Protein AF-A0A6M4IQ48-F1 (afdb_monomer)

Nearest PDB structures (foldseek):
  2j86-assembly1_A  TM=3.412E-01  e=6.716E-01  Synechococcus elongatus
  6q0w-assembly1_C  TM=6.263E-01  e=4.853E+00  Homo sapiens
  8rvp-assembly1_Y  TM=2.182E-01  e=3.596E+00  Saccharomyces cerevisiae

Mean predicted aligned error: 11.44 Å

Secondary structure (DSSP, 8-state):
---TTSHHHHHSS--GGGGTT-PPPPEEEEEEE-TTS-PPPPEESSPPPP--GGGGT--HHHHHHHHHHHHHHHHHHHHHHT-TTSHHHHHHHHHHHHHHHHHHHHHHHHS---S--EEEEEEEEE-TTT--EEEEEE---EE--------

pLDDT: mean 76.41, std 16.73, range [35.0, 95.44]

Radius of gyration: 19.86 Å; Cα contacts (8 Å, |Δi|>4): 167; chains: 1; bounding box: 37×39×70 Å

Sequence (151 aa):
MPTPSSTLLRQLFPSWAFFDEARLPPTLQLRLLPDSGTTGSWQHVIRPSPRRWWHVVFNPAGTQTLAAQTLVERWYTELVELGERSAACQESLSLVTSLAEHALAEHALAASTDGRDAWQLRLIVTDDDDGVIHVVYESDRLLCTNVRGTS

Structure (mmCIF, N/CA/C/O backbone):
data_AF-A0A6M4IQ48-F1
#
_entry.id   AF-A0A6M4IQ48-F1
#
loop_
_atom_site.group_PDB
_atom_site.id
_atom_site.type_symbol
_atom_site.label_atom_id
_atom_site.label_alt_id
_atom_site.label_comp_id
_atom_site.label_asym_id
_atom_site.label_entity_id
_atom_site.label_seq_id
_atom_site.pdbx_PDB_ins_code
_atom_site.Cartn_x
_atom_site.Cartn_y
_atom_site.Cartn_z
_atom_site.occupancy
_atom_site.B_iso_or_equiv
_atom_site.auth_seq_id
_atom_site.auth_comp_id
_atom_site.auth_asym_id
_atom_site.auth_atom_id
_atom_site.pdbx_PDB_model_num
ATOM 1 N N . MET A 1 1 ? -16.509 23.027 -45.747 1.00 48.03 1 MET A N 1
ATOM 2 C CA . MET A 1 1 ? -15.505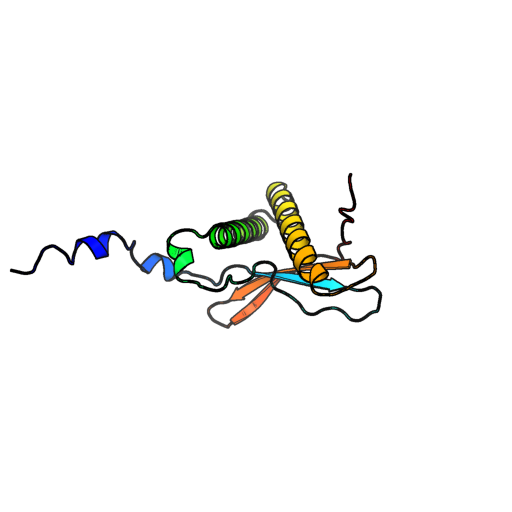 23.576 -44.812 1.00 48.03 1 MET A CA 1
ATOM 3 C C . MET A 1 1 ? -15.791 23.018 -43.426 1.00 48.03 1 MET A C 1
ATOM 5 O O . MET A 1 1 ? -16.811 23.395 -42.864 1.00 48.03 1 MET A O 1
ATOM 9 N N . PRO A 1 2 ? -14.994 22.070 -42.910 1.00 47.34 2 PRO A N 1
ATOM 10 C CA . PRO A 1 2 ? -15.159 21.583 -41.544 1.00 47.34 2 PRO A CA 1
ATOM 11 C C . PRO A 1 2 ? -14.644 22.640 -40.551 1.00 47.34 2 PRO A C 1
ATOM 13 O O . PRO A 1 2 ? -13.628 23.288 -40.797 1.00 47.34 2 PRO A O 1
ATOM 16 N N . THR A 1 3 ? -15.380 22.863 -39.464 1.00 51.91 3 THR A N 1
ATOM 17 C CA . THR A 1 3 ? -15.086 23.884 -38.449 1.00 51.91 3 THR A CA 1
ATOM 18 C C . THR A 1 3 ? -13.841 23.530 -37.620 1.00 51.91 3 THR A C 1
ATOM 20 O O . THR A 1 3 ? -13.694 22.377 -37.219 1.00 51.91 3 THR A O 1
ATOM 23 N N . PRO A 1 4 ? -12.969 24.506 -37.299 1.00 55.81 4 PRO A N 1
ATOM 24 C CA . PRO A 1 4 ? -11.653 24.286 -36.676 1.00 55.81 4 PRO A CA 1
ATOM 25 C C . PRO A 1 4 ? -11.677 23.843 -35.197 1.00 55.81 4 PRO A C 1
ATOM 27 O O . PRO A 1 4 ? -10.627 23.716 -34.573 1.00 55.81 4 PRO A O 1
ATOM 30 N N . SER A 1 5 ? -12.848 23.601 -34.607 1.00 59.94 5 SER A N 1
ATOM 31 C CA . SER A 1 5 ? -13.022 23.378 -33.166 1.00 59.94 5 SER A CA 1
ATOM 32 C C . SER A 1 5 ? -12.808 21.931 -32.697 1.00 59.94 5 SER A C 1
ATOM 34 O O . SER A 1 5 ? -12.529 21.721 -31.520 1.00 59.94 5 SER A O 1
ATOM 36 N N . SER A 1 6 ? -12.880 20.921 -33.573 1.00 56.94 6 SER A N 1
ATOM 37 C CA . SER A 1 6 ? -12.739 19.508 -33.167 1.00 56.94 6 SER A CA 1
ATOM 38 C C . SER A 1 6 ? -11.289 19.016 -33.055 1.00 56.94 6 SER A C 1
ATOM 40 O O . SER A 1 6 ? -11.046 17.957 -32.480 1.00 56.94 6 SER A O 1
ATOM 42 N N . THR A 1 7 ? -10.316 19.754 -33.597 1.00 55.09 7 THR A N 1
ATOM 43 C CA . THR A 1 7 ? -8.909 19.313 -33.662 1.00 55.09 7 THR A CA 1
ATOM 44 C 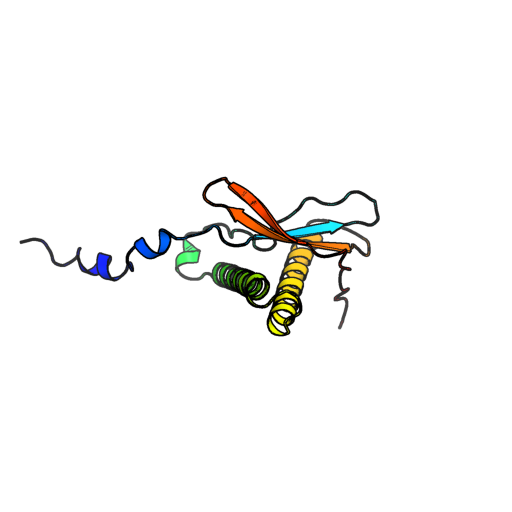C . THR A 1 7 ? -8.136 19.612 -32.374 1.00 55.09 7 THR A C 1
ATOM 46 O O . THR A 1 7 ? -7.267 18.833 -31.991 1.00 55.09 7 THR A O 1
ATOM 49 N N . LEU A 1 8 ? -8.495 20.684 -31.658 1.00 56.66 8 LEU A N 1
ATOM 50 C CA . LEU A 1 8 ? -7.829 21.085 -30.410 1.00 56.66 8 LEU A CA 1
ATOM 51 C C . LEU A 1 8 ? -8.091 20.107 -29.256 1.00 56.66 8 LEU A C 1
ATOM 53 O O . LEU A 1 8 ? -7.209 19.877 -28.435 1.00 56.66 8 LEU A O 1
ATOM 57 N N . LEU A 1 9 ? -9.265 19.464 -29.225 1.00 54.75 9 LEU A N 1
ATOM 58 C CA . LEU A 1 9 ? -9.581 18.473 -28.194 1.00 54.75 9 LEU A CA 1
ATOM 59 C C . LEU A 1 9 ? -8.670 17.243 -28.279 1.00 54.75 9 LEU A C 1
ATOM 61 O O . LEU A 1 9 ? -8.277 16.725 -27.245 1.00 54.75 9 LEU A O 1
ATOM 65 N N . ARG A 1 10 ? -8.248 16.812 -29.477 1.00 52.84 10 ARG A N 1
ATOM 66 C CA . ARG A 1 10 ? -7.318 15.675 -29.627 1.00 52.84 10 ARG A CA 1
ATOM 67 C C . ARG A 1 10 ? -5.882 15.979 -29.194 1.00 52.84 10 ARG A C 1
ATOM 69 O O . ARG A 1 10 ? -5.160 15.040 -28.895 1.00 52.84 10 ARG A O 1
ATOM 76 N N . GLN A 1 11 ? -5.468 17.247 -29.143 1.00 55.41 11 GLN A N 1
ATOM 77 C CA . GLN A 1 11 ? -4.128 17.628 -28.667 1.00 55.41 11 GLN A CA 1
ATOM 78 C C . GLN A 1 11 ? -4.019 17.674 -27.138 1.00 55.41 11 GLN A C 1
ATOM 80 O O . GLN A 1 11 ? -2.910 17.702 -26.614 1.00 55.41 11 GLN A O 1
ATOM 85 N N . LEU A 1 12 ? -5.149 17.668 -26.425 1.00 57.34 12 LEU A N 1
ATOM 86 C CA . LEU A 1 12 ? -5.188 17.647 -24.960 1.00 57.34 12 LEU A CA 1
ATOM 87 C C . LEU A 1 12 ? -5.203 16.228 -24.373 1.00 57.34 12 LEU A C 1
ATOM 89 O O . LEU A 1 12 ? -5.021 16.074 -23.169 1.00 57.34 12 LEU A O 1
ATOM 93 N N . PHE A 1 13 ? -5.400 15.200 -25.201 1.00 53.19 13 PHE A N 1
ATOM 94 C CA . PHE A 1 13 ? -5.339 13.807 -24.771 1.00 53.19 13 PHE A CA 1
ATOM 95 C C . PHE A 1 13 ? -4.041 13.195 -25.301 1.00 53.19 13 PHE A C 1
ATOM 97 O O . PHE A 1 13 ? -4.004 12.819 -26.477 1.00 53.19 13 PHE A O 1
ATOM 104 N N . PRO A 1 14 ? -2.964 13.121 -24.491 1.00 47.97 14 PRO A N 1
ATOM 105 C CA . PRO A 1 14 ? -1.796 12.336 -24.872 1.00 47.97 14 PRO A CA 1
ATOM 106 C C . PRO A 1 14 ? -2.272 10.932 -25.265 1.00 47.97 14 PRO A C 1
ATOM 108 O O . PRO A 1 14 ? -3.196 10.389 -24.657 1.00 47.97 14 PRO A O 1
ATOM 111 N N . SER A 1 15 ? -1.722 10.406 -26.360 1.00 48.09 15 SER A N 1
ATOM 112 C CA . SER A 1 15 ? -2.195 9.190 -27.023 1.00 48.09 15 SER A CA 1
ATOM 113 C C . SER A 1 15 ? -2.449 8.059 -26.024 1.00 48.09 15 SER A C 1
ATOM 115 O O . SER A 1 15 ? -1.547 7.681 -25.280 1.00 48.09 15 SER A O 1
ATOM 117 N N . TRP A 1 16 ? -3.662 7.498 -26.064 1.00 51.00 16 TRP A N 1
ATOM 118 C CA . TRP A 1 16 ? -4.141 6.397 -25.213 1.00 51.00 16 TRP A CA 1
ATOM 119 C C . TRP A 1 16 ? -3.220 5.162 -25.177 1.00 51.00 16 TRP A C 1
ATOM 121 O O . TRP A 1 16 ? -3.336 4.366 -24.258 1.00 51.00 16 TRP A O 1
ATOM 131 N N . ALA A 1 17 ? -2.275 5.043 -26.114 1.00 48.84 17 ALA A N 1
ATOM 132 C CA . ALA A 1 17 ? -1.249 4.000 -26.169 1.00 48.84 17 ALA A CA 1
ATOM 133 C C . ALA A 1 17 ? -0.321 3.936 -24.934 1.00 48.84 17 ALA A C 1
ATOM 135 O O . ALA A 1 17 ? 0.387 2.954 -24.767 1.00 48.84 17 ALA A O 1
ATOM 136 N N . PHE A 1 18 ? -0.314 4.944 -24.050 1.00 49.56 18 PHE A N 1
ATOM 137 C CA . PHE A 1 18 ? 0.375 4.841 -22.752 1.00 49.56 18 PHE A CA 1
ATOM 138 C C . PHE A 1 18 ? -0.330 3.875 -21.778 1.00 49.56 18 PHE A C 1
ATOM 140 O O . PHE A 1 18 ? 0.282 3.396 -20.832 1.00 49.56 18 PHE A O 1
ATOM 147 N N . PHE A 1 19 ? -1.618 3.588 -21.995 1.00 49.31 19 PHE A N 1
ATOM 148 C CA . PHE A 1 19 ? -2.408 2.705 -21.133 1.00 49.31 19 PHE A CA 1
ATOM 149 C C . PHE A 1 19 ? -2.391 1.236 -21.579 1.00 49.31 19 PHE A C 1
ATOM 151 O O . PHE A 1 19 ? -2.915 0.401 -20.853 1.00 49.31 19 PHE A O 1
ATOM 158 N N . ASP A 1 20 ? -1.786 0.906 -22.726 1.00 45.81 20 ASP A N 1
ATOM 159 C CA . ASP A 1 20 ? -1.726 -0.482 -23.221 1.00 45.81 20 ASP A CA 1
ATOM 160 C C . ASP A 1 20 ? -0.754 -1.364 -22.410 1.00 45.81 20 ASP A C 1
ATOM 162 O O . ASP A 1 20 ? -0.804 -2.584 -22.506 1.00 45.81 20 ASP A O 1
ATOM 166 N N . GLU A 1 21 ? 0.093 -0.763 -21.566 1.00 49.25 21 GLU A N 1
ATOM 167 C CA . GLU A 1 21 ? 0.978 -1.455 -20.613 1.00 49.25 21 GLU A CA 1
ATOM 168 C C . GLU A 1 21 ? 0.541 -1.241 -19.149 1.00 49.25 21 GLU A C 1
ATOM 170 O O . GLU A 1 21 ? 1.336 -1.371 -18.214 1.00 49.25 21 GLU A O 1
ATOM 175 N N . ALA A 1 22 ? -0.726 -0.867 -18.928 1.00 54.16 22 ALA A N 1
ATOM 176 C CA . ALA A 1 22 ? -1.261 -0.576 -17.603 1.00 54.16 22 ALA A CA 1
ATOM 177 C C . ALA A 1 22 ? -1.466 -1.860 -16.786 1.00 54.16 22 ALA A C 1
ATOM 179 O O . ALA A 1 22 ? -2.587 -2.322 -16.599 1.00 54.16 22 ALA A O 1
ATOM 180 N N . ARG A 1 23 ? -0.376 -2.413 -16.245 1.00 62.88 23 ARG A N 1
ATOM 181 C CA . ARG A 1 23 ? -0.458 -3.413 -15.176 1.00 62.88 23 ARG A CA 1
ATOM 182 C C . ARG A 1 23 ? -1.300 -2.856 -14.033 1.00 62.88 23 ARG A C 1
ATOM 184 O O . ARG A 1 23 ? -1.178 -1.677 -13.684 1.00 62.88 23 ARG A O 1
ATOM 191 N N . LEU A 1 24 ? -2.127 -3.711 -13.431 1.00 76.69 24 LEU A N 1
ATOM 192 C CA . LEU A 1 24 ? -2.891 -3.327 -12.251 1.00 76.69 24 LEU A CA 1
ATOM 193 C C . LEU A 1 24 ? -1.931 -2.818 -11.171 1.00 76.69 24 LEU A C 1
ATOM 195 O O . LEU A 1 24 ? -0.923 -3.469 -10.874 1.00 76.69 24 LEU A O 1
ATOM 199 N N . PRO A 1 25 ? -2.218 -1.649 -10.583 1.00 83.38 25 PRO A N 1
ATOM 200 C CA . PRO A 1 25 ? -1.280 -1.031 -9.677 1.00 83.38 25 PRO A CA 1
ATOM 201 C C . PRO A 1 25 ? -1.141 -1.862 -8.390 1.00 83.38 25 PRO A C 1
ATOM 203 O O . PRO A 1 25 ? -2.106 -2.502 -7.943 1.00 83.38 25 PRO A O 1
ATOM 206 N N . PRO A 1 26 ? 0.045 -1.850 -7.756 1.00 89.94 26 PRO A N 1
ATOM 207 C CA . PRO A 1 26 ? 0.264 -2.557 -6.507 1.00 89.94 26 PRO A CA 1
ATOM 208 C C . PRO A 1 26 ? -0.716 -2.057 -5.447 1.00 89.94 26 PRO A C 1
ATOM 210 O O . PRO A 1 26 ? -0.959 -0.857 -5.291 1.00 89.94 26 PRO A O 1
ATOM 213 N N . THR A 1 27 ? -1.295 -3.004 -4.718 1.00 92.12 27 THR A N 1
ATOM 214 C CA . THR A 1 27 ? -2.327 -2.740 -3.725 1.00 92.12 27 THR A CA 1
ATOM 215 C C . THR A 1 27 ? -1.799 -3.044 -2.334 1.00 92.12 27 THR A C 1
ATOM 217 O O . THR A 1 27 ? -1.344 -4.151 -2.042 1.00 92.12 27 THR A O 1
ATOM 220 N N . LEU A 1 28 ? -1.915 -2.056 -1.452 1.00 94.12 28 LEU A N 1
ATOM 221 C CA . LEU A 1 28 ? -1.547 -2.186 -0.052 1.00 94.12 28 LEU A CA 1
ATOM 222 C C . LEU A 1 28 ? -2.764 -2.572 0.791 1.00 94.12 28 LEU A C 1
ATOM 224 O O . LEU A 1 28 ? -3.810 -1.914 0.736 1.00 94.12 28 LEU A O 1
ATOM 228 N N . GLN A 1 29 ? -2.620 -3.626 1.589 1.00 93.44 29 GLN A N 1
ATOM 229 C CA . GLN A 1 29 ? -3.666 -4.103 2.484 1.00 93.44 29 GLN A CA 1
ATOM 230 C C . GLN A 1 29 ? -3.153 -4.262 3.908 1.00 93.44 29 GLN A C 1
ATOM 232 O O . GLN A 1 29 ? -2.016 -4.668 4.130 1.00 93.44 29 GLN A O 1
ATOM 237 N N . LEU A 1 30 ? -4.023 -3.991 4.873 1.00 92.06 30 LEU A N 1
ATOM 238 C CA . LEU A 1 30 ? -3.768 -4.200 6.290 1.00 92.06 30 LEU A CA 1
ATOM 239 C C . LEU A 1 30 ? -4.811 -5.134 6.897 1.00 92.06 30 LEU A C 1
ATOM 241 O O . LEU A 1 30 ? -5.915 -5.274 6.369 1.00 92.06 30 LEU A O 1
ATOM 245 N N . ARG A 1 31 ? -4.478 -5.770 8.015 1.00 89.19 31 ARG A N 1
ATOM 246 C CA . ARG A 1 31 ? -5.453 -6.461 8.865 1.00 89.19 31 ARG A CA 1
ATOM 247 C C . ARG A 1 31 ? -5.114 -6.264 10.332 1.00 89.19 31 ARG A C 1
ATOM 249 O O . ARG A 1 31 ? -3.942 -6.191 10.694 1.00 89.19 31 ARG A O 1
ATOM 256 N N . LEU A 1 32 ? -6.144 -6.238 11.169 1.00 86.62 32 LEU A N 1
ATOM 257 C CA . LEU A 1 32 ? -5.997 -6.254 12.622 1.00 86.62 32 LEU A CA 1
ATOM 258 C C . LEU A 1 32 ? -5.799 -7.688 13.122 1.00 86.62 32 LEU A C 1
ATOM 260 O O . LEU A 1 32 ? -6.446 -8.628 12.655 1.00 86.62 32 LEU A O 1
ATOM 264 N N . LEU A 1 33 ? -4.909 -7.846 14.093 1.00 84.19 33 LEU A N 1
ATOM 265 C CA . LEU A 1 33 ? -4.661 -9.077 14.827 1.00 84.19 33 LEU A CA 1
ATOM 266 C C . LEU A 1 33 ? -4.949 -8.817 16.308 1.00 84.19 33 LEU A C 1
ATOM 268 O O . LEU A 1 33 ? -4.012 -8.604 17.084 1.00 84.19 33 LEU A O 1
ATOM 272 N N . PRO A 1 34 ? -6.228 -8.845 16.710 1.00 74.88 34 PRO A N 1
ATOM 273 C CA . PRO A 1 34 ? -6.574 -8.692 18.110 1.00 74.88 34 PRO A CA 1
ATOM 274 C C . PRO A 1 34 ? -6.035 -9.876 18.919 1.00 74.88 34 PRO A C 1
ATOM 276 O O . PRO A 1 34 ? -5.953 -11.012 18.436 1.00 74.88 34 PRO A O 1
ATOM 279 N N . ASP A 1 35 ? -5.684 -9.619 20.177 1.00 68.44 35 ASP A N 1
ATOM 280 C CA . ASP A 1 35 ? -5.215 -10.657 21.106 1.00 68.44 35 ASP A CA 1
ATOM 281 C C . ASP A 1 35 ? -6.324 -11.669 21.461 1.00 68.44 35 ASP A C 1
ATOM 283 O O . ASP A 1 35 ? -6.040 -12.782 21.897 1.00 68.44 35 ASP A O 1
ATOM 287 N N . SER A 1 36 ? -7.594 -11.322 21.206 1.00 67.25 36 SER A N 1
ATOM 288 C CA . SER A 1 36 ? -8.774 -12.176 21.414 1.00 67.25 36 SER A CA 1
ATOM 289 C C . SER A 1 36 ? -8.921 -13.324 20.401 1.00 67.25 36 SER A C 1
ATOM 291 O O . SER A 1 36 ? -9.862 -14.111 20.497 1.00 67.25 36 SER A O 1
ATOM 293 N N . GLY A 1 37 ? -7.985 -13.465 19.456 1.00 60.22 37 GLY A N 1
ATOM 294 C CA . GLY A 1 37 ? -7.806 -14.678 18.650 1.00 60.22 37 GLY A CA 1
ATOM 295 C C . GLY A 1 37 ? -8.548 -14.715 17.312 1.00 60.22 37 GLY A C 1
ATOM 296 O O . GLY A 1 37 ? -8.245 -15.570 16.483 1.00 60.22 37 GLY A O 1
ATOM 297 N N . THR A 1 38 ? -9.463 -13.783 17.036 1.00 68.31 38 THR A N 1
ATOM 298 C CA . THR A 1 38 ? -10.091 -13.654 15.709 1.00 68.31 38 THR A CA 1
ATOM 299 C C . THR A 1 38 ? -9.333 -12.661 14.840 1.00 68.31 38 THR A C 1
ATOM 301 O O . THR A 1 38 ? -9.502 -11.453 14.976 1.00 68.31 38 THR A O 1
ATOM 304 N N . THR A 1 39 ? -8.507 -13.164 13.922 1.00 74.88 39 THR A N 1
ATOM 305 C CA . THR A 1 39 ? -7.829 -12.344 12.909 1.00 74.88 39 THR A CA 1
ATOM 306 C C . THR A 1 39 ? -8.847 -11.580 12.057 1.00 74.88 39 THR A C 1
ATOM 308 O O . THR A 1 39 ? -9.774 -12.176 11.507 1.00 74.88 39 THR A O 1
ATOM 311 N N . GLY A 1 40 ? -8.670 -10.263 11.941 1.00 75.31 40 GLY A N 1
ATOM 312 C CA . GLY A 1 40 ? -9.516 -9.405 11.118 1.00 75.31 40 GLY A CA 1
ATOM 313 C C . GLY A 1 40 ? -9.368 -9.689 9.622 1.00 75.31 40 GLY A C 1
ATOM 314 O O . GLY A 1 40 ? -8.375 -10.263 9.165 1.00 75.31 40 GLY A O 1
ATOM 315 N N . SER A 1 41 ? -10.362 -9.267 8.839 1.00 85.88 41 SER A N 1
ATOM 316 C CA . SER A 1 41 ? -10.284 -9.320 7.379 1.00 85.88 41 SER A CA 1
ATOM 317 C C . SER A 1 41 ? -9.222 -8.355 6.846 1.00 85.88 41 SER A C 1
ATOM 319 O O . SER A 1 41 ? -8.945 -7.318 7.450 1.00 85.88 41 SER A O 1
ATOM 321 N N . TRP A 1 42 ? -8.640 -8.695 5.695 1.00 89.56 42 TRP A N 1
ATOM 322 C CA . TRP A 1 42 ? -7.775 -7.779 4.958 1.00 89.56 42 TRP A CA 1
ATOM 323 C C . TRP A 1 42 ? -8.586 -6.599 4.420 1.00 89.56 42 TRP A C 1
ATOM 325 O O . TRP A 1 42 ? -9.654 -6.779 3.833 1.00 89.56 42 TRP A O 1
ATOM 335 N N . GLN A 1 43 ? -8.065 -5.396 4.615 1.00 89.62 43 GLN A N 1
ATOM 336 C CA . GLN A 1 43 ? -8.682 -4.130 4.243 1.00 89.62 43 GLN A CA 1
ATOM 337 C C . GLN A 1 43 ? -7.695 -3.315 3.414 1.00 89.62 43 GLN A C 1
ATOM 339 O O . GLN A 1 43 ? -6.495 -3.333 3.673 1.00 89.62 43 GLN A O 1
ATOM 344 N N . HIS A 1 44 ? -8.191 -2.597 2.410 1.00 90.75 44 HIS A N 1
ATOM 345 C CA . HIS A 1 44 ? -7.353 -1.742 1.573 1.00 90.75 44 HIS A CA 1
ATOM 346 C C . HIS A 1 44 ? -6.939 -0.489 2.346 1.00 90.75 44 HIS A C 1
ATOM 348 O O . HIS A 1 44 ? -7.797 0.201 2.901 1.00 90.75 44 HIS A O 1
ATOM 354 N N . VAL A 1 45 ? -5.639 -0.184 2.342 1.00 88.56 45 VAL A N 1
ATOM 355 C CA . VAL A 1 45 ? -5.106 1.039 2.966 1.00 88.56 45 VAL A CA 1
ATOM 356 C C . VAL A 1 45 ? -5.563 2.268 2.184 1.00 88.56 45 VAL A C 1
ATOM 358 O O . VAL A 1 45 ? -6.053 3.237 2.756 1.00 88.56 45 VAL A O 1
ATOM 361 N N . ILE A 1 46 ? -5.459 2.203 0.857 1.00 86.25 46 ILE A N 1
ATOM 362 C CA . ILE A 1 46 ? -5.886 3.268 -0.047 1.00 86.25 46 ILE A CA 1
ATOM 363 C C . ILE A 1 46 ? -7.319 2.967 -0.487 1.00 86.25 46 ILE A C 1
ATOM 365 O O . ILE A 1 46 ? -7.571 2.017 -1.230 1.00 86.25 46 ILE A O 1
ATOM 369 N N . ARG A 1 47 ? -8.278 3.764 -0.005 1.00 75.88 47 ARG A N 1
ATOM 370 C CA . ARG A 1 47 ? -9.698 3.596 -0.336 1.00 75.88 47 ARG A CA 1
ATOM 371 C C . ARG A 1 47 ? -10.099 4.445 -1.546 1.00 75.88 47 ARG A C 1
ATOM 373 O O . ARG A 1 47 ? -9.717 5.614 -1.624 1.00 75.88 47 ARG A O 1
ATOM 380 N N . PRO A 1 48 ? -10.941 3.919 -2.452 1.00 68.25 48 PRO A N 1
ATOM 381 C CA . PRO A 1 48 ? -11.538 4.731 -3.503 1.00 68.25 48 PRO A CA 1
ATOM 382 C C . PRO A 1 48 ? -12.418 5.830 -2.892 1.00 68.25 48 PRO A C 1
ATOM 384 O O . PRO A 1 48 ? -13.379 5.543 -2.176 1.00 68.25 48 PRO A O 1
ATOM 387 N N . SER A 1 49 ? -12.113 7.095 -3.184 1.00 67.38 49 SER A N 1
ATOM 388 C CA . SER A 1 49 ? -12.954 8.219 -2.761 1.00 67.38 49 SER A CA 1
ATOM 389 C C . SER A 1 49 ? -14.251 8.272 -3.590 1.00 67.38 49 SER A C 1
ATOM 391 O O . SER A 1 49 ? -14.201 8.107 -4.817 1.00 67.38 49 SER A O 1
ATOM 393 N N . PRO A 1 50 ? -15.427 8.510 -2.973 1.00 66.25 50 PRO A N 1
ATOM 394 C CA . PRO A 1 50 ? -16.685 8.612 -3.700 1.00 66.25 50 PRO A CA 1
ATOM 395 C C . PRO A 1 50 ? -16.643 9.777 -4.698 1.00 66.25 50 PRO A C 1
ATOM 397 O O . PRO A 1 50 ? -16.397 10.937 -4.353 1.00 66.25 50 PRO A O 1
ATOM 400 N N . ARG A 1 51 ? -16.917 9.464 -5.967 1.00 64.69 51 ARG A N 1
ATOM 401 C CA . ARG A 1 51 ? -16.897 10.432 -7.068 1.00 64.69 51 ARG A CA 1
ATOM 402 C C . ARG A 1 51 ? -18.070 11.406 -6.928 1.00 64.69 51 ARG A C 1
ATOM 404 O O . ARG A 1 51 ? -19.223 11.027 -7.112 1.00 64.69 51 ARG A O 1
ATOM 411 N N . ARG A 1 52 ? -17.778 12.670 -6.613 1.00 74.75 52 ARG A N 1
ATOM 412 C CA . ARG A 1 52 ? -18.738 13.785 -6.632 1.00 74.75 52 ARG A CA 1
ATOM 413 C C . ARG A 1 52 ? -18.315 14.773 -7.709 1.00 74.75 52 ARG A C 1
ATOM 415 O O . ARG A 1 52 ? -17.131 15.033 -7.872 1.00 74.75 52 ARG A O 1
ATOM 422 N N . TRP A 1 53 ? -19.274 15.345 -8.423 1.00 70.19 53 TRP A N 1
ATOM 423 C CA . TRP A 1 53 ? -19.012 16.244 -9.551 1.00 70.19 53 TRP A CA 1
ATOM 424 C C . TRP A 1 53 ? -18.234 17.516 -9.170 1.00 70.19 53 TRP A C 1
ATOM 426 O O . TRP A 1 53 ? -17.458 18.029 -9.969 1.00 70.19 53 TRP A O 1
ATOM 436 N N . TRP A 1 54 ? -18.347 17.972 -7.920 1.00 66.69 54 TRP A N 1
ATOM 437 C CA . TRP A 1 54 ? -17.556 19.079 -7.367 1.00 66.69 54 TRP A CA 1
ATOM 438 C C . TRP A 1 54 ? -16.058 18.757 -7.213 1.00 66.69 54 TRP A C 1
ATOM 440 O O . TRP A 1 54 ? -15.232 19.667 -7.218 1.00 66.69 54 TRP A O 1
ATOM 450 N N . HIS A 1 55 ? -15.690 17.471 -7.131 1.00 61.12 55 HIS A N 1
ATOM 451 C CA . HIS A 1 55 ? -14.293 17.024 -7.076 1.00 61.12 55 HIS A CA 1
ATOM 452 C C . HIS A 1 55 ? -13.556 17.197 -8.418 1.00 61.12 55 HIS A C 1
ATOM 454 O O . HIS A 1 55 ? -12.385 16.858 -8.519 1.00 61.12 55 HIS A O 1
ATOM 460 N N . VAL A 1 56 ? -14.198 17.722 -9.466 1.00 62.00 56 VAL A N 1
ATOM 461 C CA . VAL A 1 56 ? -13.496 18.113 -10.701 1.00 62.00 56 VAL A CA 1
ATOM 462 C C . VAL A 1 56 ? -12.768 19.452 -10.524 1.00 62.00 56 VAL A C 1
ATOM 464 O O . VAL A 1 56 ? -11.741 19.675 -11.154 1.00 62.00 56 VAL A O 1
ATOM 467 N N . VAL A 1 57 ? -13.266 20.332 -9.645 1.00 64.88 57 VAL A N 1
ATOM 468 C CA . VAL A 1 57 ? -12.714 21.685 -9.440 1.00 64.88 57 VAL A CA 1
ATOM 469 C C . VAL A 1 57 ? -11.819 21.760 -8.196 1.00 64.88 57 VAL A C 1
ATOM 471 O O . VAL A 1 57 ? -10.855 22.518 -8.181 1.00 64.88 57 VAL A O 1
ATOM 474 N N . PHE A 1 58 ? -12.096 20.959 -7.159 1.00 59.34 58 PHE A N 1
ATOM 475 C CA . PHE A 1 58 ? -11.299 20.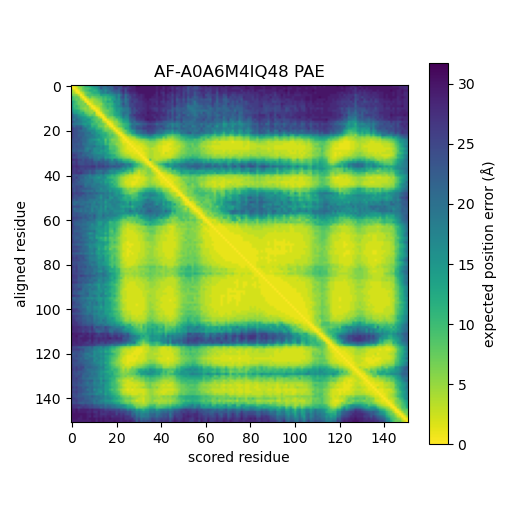919 -5.929 1.00 59.34 58 PHE A CA 1
ATOM 476 C C . PHE A 1 58 ? -11.316 19.510 -5.317 1.00 59.34 58 PHE A C 1
ATOM 478 O O . PHE A 1 58 ? -12.362 19.043 -4.865 1.00 59.34 58 PHE A O 1
ATOM 485 N N . ASN A 1 59 ? -10.171 18.815 -5.321 1.00 67.44 59 ASN A N 1
ATOM 486 C CA . ASN A 1 59 ? -10.076 17.408 -4.902 1.00 67.44 59 ASN A CA 1
ATOM 487 C C . ASN A 1 59 ? -8.849 17.102 -4.026 1.00 67.44 59 ASN A C 1
ATOM 489 O O . ASN A 1 59 ? -7.995 16.306 -4.419 1.00 67.44 59 ASN A O 1
ATOM 493 N N . PRO A 1 60 ? -8.747 17.704 -2.831 1.00 70.31 60 PRO A N 1
ATOM 494 C CA . PRO A 1 60 ? -7.645 17.415 -1.914 1.00 70.31 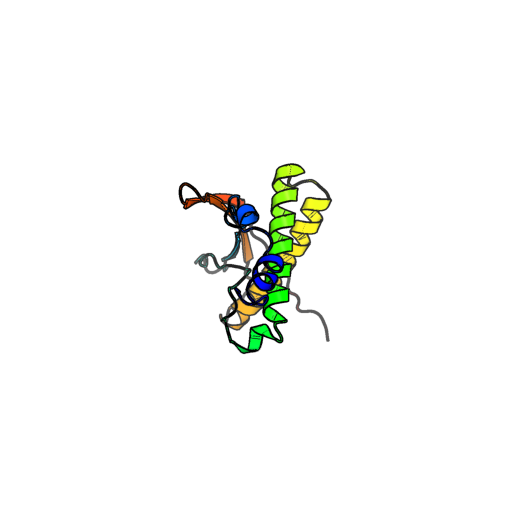60 PRO A CA 1
ATOM 495 C C . PRO A 1 60 ? -7.583 15.926 -1.538 1.00 70.31 60 PRO A C 1
ATOM 497 O O . PRO A 1 60 ? -6.498 15.357 -1.471 1.00 70.31 60 PRO A O 1
ATOM 500 N N . ALA A 1 61 ? -8.743 15.276 -1.385 1.00 72.56 61 ALA A N 1
ATOM 501 C CA . ALA A 1 61 ? -8.829 13.849 -1.085 1.00 72.56 61 ALA A CA 1
ATOM 502 C C . ALA A 1 61 ? -8.258 12.984 -2.221 1.00 72.56 61 ALA A C 1
ATOM 504 O O . ALA A 1 61 ? -7.495 12.061 -1.966 1.00 72.56 61 ALA A O 1
ATOM 505 N N . GLY A 1 62 ? -8.573 13.300 -3.479 1.00 73.75 62 GLY A N 1
ATOM 506 C CA . GLY A 1 62 ? -8.022 12.588 -4.632 1.00 73.75 62 GLY A CA 1
ATOM 507 C C . GLY A 1 62 ? -6.520 12.792 -4.792 1.00 73.75 62 GLY A C 1
ATOM 508 O O . GLY A 1 62 ? -5.819 11.831 -5.089 1.00 73.75 62 GLY A O 1
ATOM 509 N N . THR A 1 63 ? -6.006 13.999 -4.533 1.00 80.44 63 THR A N 1
ATOM 510 C CA . THR A 1 63 ? -4.556 14.243 -4.520 1.00 80.44 63 THR A CA 1
ATOM 511 C C . THR A 1 63 ? -3.863 13.417 -3.437 1.00 80.44 63 THR A C 1
ATOM 513 O O . THR A 1 63 ? -2.818 12.833 -3.704 1.00 80.44 63 THR A O 1
ATOM 516 N N . GLN A 1 64 ? -4.453 13.304 -2.242 1.00 82.31 64 GLN A N 1
ATOM 517 C CA . GLN A 1 64 ? -3.926 12.449 -1.174 1.00 82.31 64 GLN A CA 1
ATOM 518 C C . GLN A 1 64 ? -3.945 10.966 -1.568 1.00 82.31 64 GLN A C 1
ATOM 520 O O . GLN A 1 64 ? -2.950 10.275 -1.367 1.00 82.31 64 GLN A O 1
ATOM 525 N N . THR A 1 65 ? -5.038 10.479 -2.166 1.00 84.44 65 THR A N 1
ATOM 526 C CA . THR A 1 65 ? -5.131 9.100 -2.673 1.00 84.44 65 THR A CA 1
ATOM 527 C C . THR A 1 65 ? -4.059 8.821 -3.726 1.00 84.44 65 THR A C 1
ATOM 529 O O . THR A 1 65 ? -3.404 7.787 -3.657 1.00 84.44 65 THR A O 1
ATOM 532 N N . LEU A 1 66 ? -3.844 9.743 -4.668 1.00 84.88 66 LEU A N 1
ATOM 533 C CA . LEU A 1 66 ? -2.801 9.608 -5.686 1.00 84.88 66 LEU A CA 1
ATOM 534 C C . LEU A 1 66 ? -1.401 9.629 -5.070 1.00 84.88 66 LEU A C 1
ATOM 536 O O . LEU A 1 66 ? -0.586 8.787 -5.416 1.00 84.88 66 LEU A O 1
ATOM 540 N N . ALA A 1 67 ? -1.131 10.530 -4.123 1.00 86.94 67 ALA A N 1
ATOM 541 C CA . ALA A 1 67 ? 0.157 10.581 -3.436 1.00 86.94 67 ALA A CA 1
ATOM 542 C C . ALA A 1 67 ? 0.447 9.286 -2.659 1.00 86.94 67 ALA A C 1
ATOM 544 O O . ALA A 1 67 ? 1.555 8.756 -2.733 1.00 86.94 67 ALA A O 1
ATOM 545 N N . ALA A 1 68 ? -0.557 8.747 -1.961 1.00 89.62 68 ALA A N 1
ATOM 546 C CA . ALA A 1 68 ? -0.464 7.454 -1.290 1.00 89.62 68 ALA A CA 1
ATOM 547 C C . ALA A 1 68 ? -0.195 6.321 -2.292 1.00 89.62 68 ALA A C 1
ATOM 549 O O . ALA A 1 68 ? 0.650 5.465 -2.043 1.00 89.62 68 ALA A O 1
ATOM 550 N N . GLN A 1 69 ? -0.864 6.347 -3.445 1.00 90.62 69 GLN A N 1
ATOM 551 C CA . GLN A 1 69 ? -0.682 5.355 -4.498 1.00 90.62 69 GLN A CA 1
ATOM 552 C C . GLN A 1 69 ? 0.728 5.410 -5.100 1.00 90.62 69 GLN A C 1
ATOM 554 O O . GLN A 1 69 ? 1.399 4.385 -5.190 1.00 90.62 69 GLN A O 1
ATOM 559 N N . THR A 1 70 ? 1.226 6.608 -5.412 1.00 91.00 70 THR A N 1
ATOM 560 C CA . THR A 1 70 ? 2.594 6.819 -5.902 1.00 91.00 70 THR A CA 1
ATOM 561 C C . THR A 1 70 ? 3.643 6.363 -4.888 1.00 91.00 70 THR A C 1
ATOM 563 O O . THR A 1 70 ? 4.672 5.814 -5.276 1.00 91.00 70 THR A O 1
ATOM 566 N N . LEU A 1 71 ? 3.395 6.552 -3.588 1.00 93.62 71 LEU A N 1
ATOM 567 C CA . LEU A 1 71 ? 4.285 6.052 -2.540 1.00 93.62 71 LEU A CA 1
ATOM 568 C C . LEU A 1 71 ? 4.360 4.516 -2.543 1.00 93.62 71 LEU A C 1
ATOM 570 O O . LEU A 1 71 ? 5.453 3.960 -2.461 1.00 93.62 71 LEU A O 1
ATOM 574 N N . VAL A 1 72 ? 3.217 3.833 -2.666 1.00 93.62 72 VAL A N 1
ATOM 575 C CA . VAL A 1 72 ? 3.155 2.362 -2.725 1.00 93.62 72 VAL A CA 1
ATOM 576 C C . VAL A 1 72 ? 3.820 1.824 -3.991 1.00 93.62 72 VAL A C 1
ATOM 578 O O . VAL A 1 72 ? 4.570 0.855 -3.919 1.00 93.62 72 VAL A O 1
ATOM 581 N N . GLU A 1 73 ? 3.593 2.463 -5.137 1.00 92.12 73 GLU A N 1
ATOM 582 C CA . GLU A 1 73 ? 4.240 2.112 -6.407 1.00 92.12 73 GLU A CA 1
ATOM 583 C C . GLU A 1 73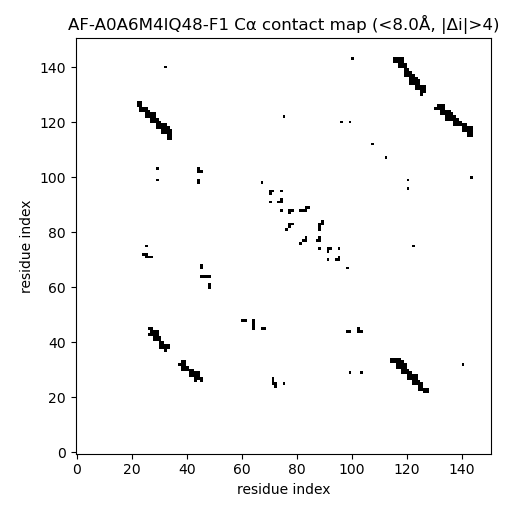 ? 5.753 2.267 -6.336 1.00 92.12 73 GLU A C 1
ATOM 585 O O . GLU A 1 73 ? 6.488 1.355 -6.706 1.00 92.12 73 GLU A O 1
ATOM 590 N N . ARG A 1 74 ? 6.227 3.390 -5.793 1.00 93.12 74 ARG A N 1
ATOM 591 C CA . ARG A 1 74 ? 7.655 3.615 -5.590 1.00 93.12 74 ARG A CA 1
ATOM 592 C C . ARG A 1 74 ? 8.264 2.547 -4.687 1.00 93.12 74 ARG A C 1
ATOM 594 O O . ARG A 1 74 ? 9.310 2.000 -5.023 1.00 93.12 74 ARG A O 1
ATOM 601 N N . TRP A 1 75 ? 7.611 2.240 -3.567 1.00 95.19 75 TRP A N 1
ATOM 602 C CA . TRP A 1 75 ? 8.084 1.201 -2.658 1.00 95.19 75 TRP A CA 1
ATOM 603 C C . TRP A 1 75 ? 8.131 -0.173 -3.336 1.00 95.19 75 TRP A C 1
ATOM 605 O O . TRP A 1 75 ? 9.118 -0.886 -3.185 1.00 95.19 75 TRP A O 1
ATOM 615 N N . TYR A 1 76 ? 7.111 -0.526 -4.124 1.00 94.31 76 TYR A N 1
ATOM 616 C CA . TYR A 1 76 ? 7.100 -1.758 -4.913 1.00 94.31 76 TYR A CA 1
ATOM 617 C C . TYR A 1 76 ? 8.294 -1.833 -5.873 1.00 94.31 76 TYR A C 1
ATOM 619 O O . TYR A 1 76 ? 9.006 -2.837 -5.882 1.00 94.31 76 TYR A O 1
ATOM 627 N N . THR A 1 77 ? 8.549 -0.769 -6.638 1.00 92.38 77 THR A N 1
ATOM 628 C CA . THR A 1 77 ? 9.692 -0.709 -7.558 1.00 92.38 77 THR A CA 1
ATOM 629 C C . THR A 1 77 ? 11.013 -0.859 -6.809 1.00 92.38 77 THR A C 1
ATOM 631 O O . THR A 1 77 ? 11.837 -1.688 -7.181 1.00 92.38 77 THR A O 1
ATOM 634 N N . GLU A 1 78 ? 11.205 -0.129 -5.707 1.00 92.56 78 GLU A N 1
ATOM 635 C CA . GLU A 1 78 ? 12.418 -0.233 -4.887 1.00 92.56 78 GLU A CA 1
ATOM 636 C C . GLU A 1 78 ? 12.594 -1.639 -4.290 1.00 92.56 78 GLU A C 1
ATOM 638 O O . GLU A 1 78 ? 13.708 -2.161 -4.259 1.00 92.56 78 GLU A O 1
ATOM 643 N N . LEU A 1 79 ? 11.506 -2.286 -3.865 1.00 93.25 79 LEU A N 1
ATOM 644 C CA . LEU A 1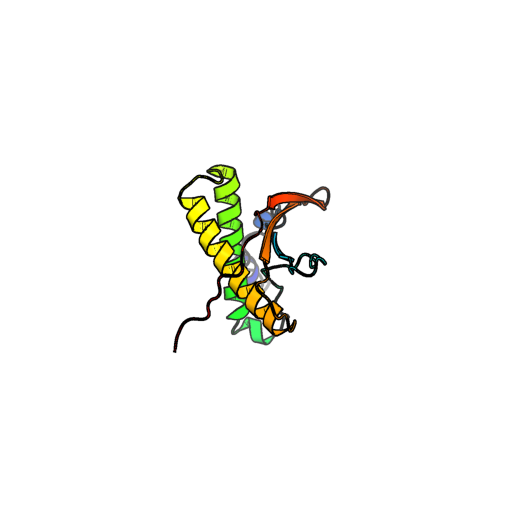 79 ? 11.525 -3.651 -3.346 1.00 93.25 79 LEU A CA 1
ATOM 645 C C . LEU A 1 79 ? 11.964 -4.662 -4.415 1.00 93.25 79 LEU A C 1
ATOM 647 O O . LEU A 1 79 ? 12.766 -5.546 -4.117 1.00 93.25 79 LEU A O 1
ATOM 651 N N . VAL A 1 80 ? 11.458 -4.530 -5.644 1.00 91.06 80 VAL A N 1
ATOM 652 C CA . VAL A 1 80 ? 11.782 -5.432 -6.762 1.00 91.06 80 VAL A CA 1
ATOM 653 C C . VAL A 1 80 ? 13.192 -5.183 -7.302 1.00 91.06 80 VAL A C 1
ATOM 655 O O . VAL A 1 80 ? 13.920 -6.138 -7.566 1.00 91.06 80 VAL A O 1
ATOM 658 N N . GLU A 1 81 ? 13.590 -3.922 -7.463 1.00 92.12 81 GLU A N 1
ATOM 659 C CA . GLU A 1 81 ? 14.851 -3.558 -8.119 1.00 92.12 81 GLU A CA 1
ATOM 660 C C . GLU A 1 81 ? 16.051 -3.549 -7.166 1.00 92.12 81 GLU A C 1
ATOM 662 O O . GLU A 1 81 ? 17.139 -3.998 -7.527 1.00 92.12 81 GLU A O 1
ATOM 667 N N . LEU A 1 82 ? 15.873 -3.021 -5.952 1.00 93.62 82 LEU A N 1
ATOM 668 C CA . LEU A 1 82 ? 16.959 -2.800 -4.988 1.00 93.62 82 LEU A CA 1
ATOM 669 C C . LEU A 1 82 ? 16.958 -3.836 -3.859 1.00 93.62 82 LEU A C 1
ATOM 671 O O . LEU A 1 82 ? 17.971 -4.014 -3.175 1.00 93.62 82 LEU A O 1
ATOM 675 N N . GLY A 1 83 ? 15.829 -4.514 -3.658 1.00 90.50 83 GLY A N 1
ATOM 676 C CA . GLY A 1 83 ? 15.628 -5.469 -2.582 1.00 90.50 83 GLY A CA 1
ATOM 677 C C . GLY A 1 83 ? 15.291 -4.810 -1.243 1.00 90.50 83 GLY A C 1
ATOM 678 O O . GLY A 1 83 ? 15.626 -3.654 -0.964 1.00 90.50 83 GLY A O 1
ATOM 679 N N . GLU A 1 84 ? 14.671 -5.609 -0.372 1.00 90.88 84 GLU A N 1
ATOM 680 C CA . GLU A 1 84 ? 14.127 -5.175 0.920 1.00 90.88 84 GLU A CA 1
ATOM 681 C C . GLU A 1 84 ? 15.163 -4.473 1.808 1.00 90.88 84 GLU A C 1
ATOM 683 O O . GLU A 1 84 ? 14.848 -3.506 2.489 1.00 90.88 84 GLU A O 1
ATOM 688 N N . ARG A 1 85 ? 16.423 -4.921 1.795 1.00 92.00 85 ARG A N 1
ATOM 689 C CA . ARG A 1 85 ? 17.477 -4.415 2.695 1.00 92.00 85 ARG A CA 1
ATOM 690 C C . ARG A 1 85 ? 18.119 -3.101 2.244 1.00 92.00 85 ARG A C 1
ATOM 692 O O . ARG A 1 85 ? 19.015 -2.608 2.929 1.00 92.00 85 ARG A O 1
ATOM 699 N N . SER A 1 86 ? 17.725 -2.553 1.097 1.00 95.44 86 SER A N 1
ATOM 700 C CA . SER A 1 86 ? 18.264 -1.276 0.627 1.00 95.44 86 SER A CA 1
ATOM 701 C C . SER A 1 86 ? 17.762 -0.114 1.493 1.00 95.44 86 SER A C 1
ATOM 703 O O . SER A 1 86 ? 16.628 -0.121 1.968 1.00 95.44 86 SER A O 1
ATOM 705 N N . ALA A 1 87 ? 18.598 0.909 1.698 1.00 93.81 87 ALA A N 1
ATOM 706 C CA . ALA A 1 87 ? 18.225 2.066 2.518 1.00 93.81 87 ALA A CA 1
ATOM 707 C C . ALA A 1 87 ? 16.988 2.797 1.965 1.00 93.81 87 ALA A C 1
ATOM 709 O O . ALA A 1 87 ? 16.110 3.167 2.737 1.00 93.81 87 ALA A O 1
ATOM 710 N N . ALA A 1 88 ? 16.896 2.936 0.637 1.00 91.31 88 ALA A N 1
ATOM 711 C CA . ALA A 1 88 ? 15.741 3.534 -0.031 1.00 91.31 88 ALA A CA 1
ATOM 712 C C . ALA A 1 88 ? 14.457 2.724 0.218 1.00 91.31 88 ALA A C 1
ATOM 714 O O . ALA A 1 88 ? 13.468 3.284 0.683 1.00 91.31 88 ALA A O 1
ATOM 715 N N . CYS A 1 89 ? 14.503 1.396 0.032 1.00 92.69 89 CYS A N 1
ATOM 716 C CA . CYS A 1 89 ? 13.346 0.538 0.292 1.00 92.69 89 CYS A CA 1
ATOM 717 C C . CYS A 1 89 ? 12.913 0.584 1.765 1.00 92.69 89 CYS A C 1
ATOM 719 O O . CYS A 1 89 ? 11.719 0.552 2.048 1.00 92.69 89 CYS A O 1
ATOM 721 N N . GLN A 1 90 ? 13.857 0.664 2.707 1.00 93.94 90 GLN A N 1
ATOM 722 C CA . GLN A 1 90 ? 13.552 0.781 4.138 1.00 93.9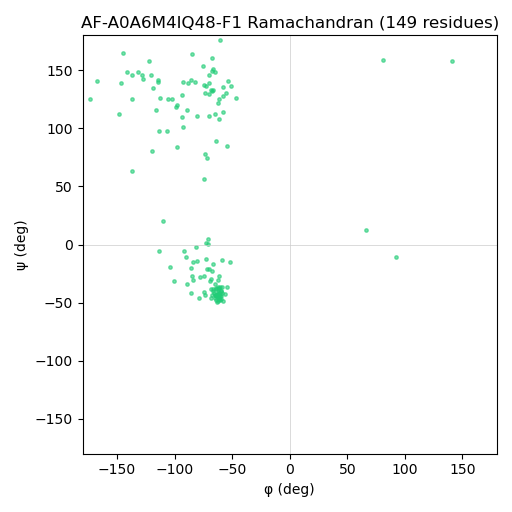4 90 GLN A CA 1
ATOM 723 C C . GLN A 1 90 ? 12.920 2.137 4.487 1.00 93.94 90 GLN A C 1
ATOM 725 O O . GLN A 1 90 ? 11.981 2.193 5.281 1.00 93.94 90 GLN A O 1
ATOM 730 N N . GLU A 1 91 ? 13.381 3.226 3.868 1.00 94.94 91 GLU A N 1
ATOM 731 C CA . GLU A 1 91 ? 12.767 4.548 4.016 1.00 94.94 91 GLU A CA 1
ATOM 732 C C . GLU A 1 91 ? 11.332 4.543 3.472 1.00 94.94 91 GLU A C 1
ATOM 734 O O . GLU A 1 91 ? 10.397 4.903 4.190 1.00 94.94 91 GLU A O 1
ATOM 739 N N . SER A 1 92 ? 11.126 4.040 2.255 1.00 93.69 92 SER A N 1
ATOM 740 C CA . SER A 1 92 ? 9.792 3.892 1.669 1.00 93.69 92 SER A CA 1
ATOM 741 C C . SER A 1 92 ? 8.891 2.975 2.500 1.00 93.69 92 SER A C 1
ATOM 743 O O . SER A 1 92 ? 7.738 3.324 2.743 1.00 93.69 92 SER A O 1
ATOM 745 N N . LEU A 1 93 ? 9.412 1.858 3.021 1.00 94.00 93 LEU A N 1
ATOM 746 C CA . LEU A 1 93 ? 8.682 0.973 3.932 1.00 94.00 93 LEU A CA 1
ATOM 747 C C . LEU A 1 93 ? 8.231 1.721 5.191 1.00 94.00 93 LEU A C 1
ATOM 749 O O . LEU A 1 93 ? 7.094 1.542 5.619 1.00 94.00 93 LEU A O 1
ATOM 753 N N . SER A 1 94 ? 9.075 2.579 5.770 1.00 93.88 94 SER A N 1
ATOM 754 C CA . SER A 1 94 ? 8.706 3.378 6.946 1.00 93.88 94 SER A CA 1
ATOM 755 C C . SER A 1 94 ? 7.547 4.336 6.648 1.00 93.88 94 SER A C 1
ATOM 757 O O . SER A 1 94 ? 6.585 4.396 7.411 1.00 93.88 94 SER A O 1
ATOM 759 N N . LEU A 1 95 ? 7.574 4.997 5.486 1.00 94.38 95 LEU A N 1
ATOM 760 C CA . LEU A 1 95 ? 6.515 5.903 5.040 1.00 94.38 95 LEU A CA 1
ATOM 761 C C . LEU A 1 95 ? 5.214 5.148 4.748 1.00 94.38 95 LEU A C 1
ATOM 763 O O . LEU A 1 95 ? 4.135 5.587 5.146 1.00 94.38 95 LEU A O 1
ATOM 767 N N . VAL A 1 96 ? 5.309 3.995 4.082 1.00 94.25 96 VAL A N 1
ATOM 768 C CA . VAL A 1 96 ? 4.172 3.109 3.806 1.00 94.25 96 VAL A CA 1
ATOM 769 C C . VAL A 1 96 ? 3.582 2.556 5.107 1.00 94.25 96 VAL A C 1
ATOM 771 O O . VAL A 1 96 ? 2.362 2.465 5.241 1.00 94.25 96 VAL A O 1
ATOM 774 N N . THR A 1 97 ? 4.427 2.241 6.087 1.00 92.56 97 THR A N 1
ATOM 775 C CA . THR A 1 97 ? 4.002 1.805 7.423 1.00 92.56 97 THR A CA 1
ATOM 776 C C . THR A 1 97 ? 3.241 2.926 8.125 1.00 92.56 97 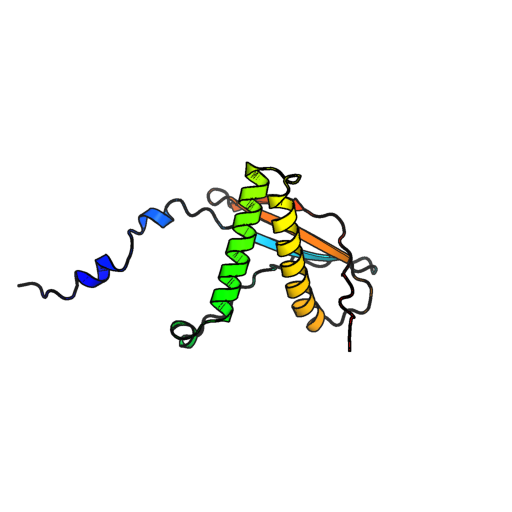THR A C 1
ATOM 778 O O . THR A 1 97 ? 2.124 2.693 8.574 1.00 92.56 97 THR A O 1
ATOM 781 N N . SER A 1 98 ? 3.759 4.159 8.133 1.00 91.50 98 SER A N 1
ATOM 782 C CA . SER A 1 98 ? 3.048 5.315 8.701 1.00 91.50 98 SER A CA 1
ATOM 783 C C . SER A 1 98 ? 1.731 5.622 7.979 1.00 91.50 98 SER A C 1
ATOM 785 O O . SER A 1 98 ? 0.741 5.979 8.618 1.00 91.50 98 SER A O 1
ATOM 787 N N . LEU A 1 99 ? 1.678 5.450 6.655 1.00 91.56 99 LEU A N 1
ATOM 788 C CA . LEU A 1 99 ? 0.434 5.548 5.887 1.00 91.56 99 LEU A CA 1
ATOM 789 C C . LEU A 1 99 ? -0.582 4.484 6.336 1.00 91.56 99 LEU A C 1
ATOM 791 O O . LEU A 1 99 ? -1.761 4.793 6.516 1.00 91.56 99 LEU A O 1
ATOM 795 N N . ALA A 1 100 ? -0.134 3.242 6.530 1.00 90.94 100 ALA A N 1
ATOM 796 C CA . ALA A 1 100 ? -0.981 2.150 6.997 1.00 90.94 100 ALA A CA 1
ATOM 797 C C . ALA A 1 100 ? -1.466 2.367 8.437 1.00 90.94 100 ALA A C 1
ATOM 799 O O . ALA A 1 100 ? -2.637 2.124 8.711 1.00 90.94 100 ALA A O 1
ATOM 800 N N . GLU A 1 101 ? -0.620 2.882 9.332 1.00 88.12 101 GLU A N 1
ATOM 801 C CA . GLU A 1 101 ? -1.006 3.275 10.694 1.00 88.12 101 GLU A CA 1
ATOM 802 C C . GLU A 1 101 ? -2.057 4.389 10.684 1.00 88.12 101 GLU A C 1
ATOM 804 O O . GLU A 1 101 ? -3.043 4.323 11.420 1.00 88.12 101 GLU A O 1
ATOM 809 N N . HIS A 1 102 ? -1.891 5.393 9.816 1.00 87.19 102 HIS A N 1
ATOM 810 C CA . HIS A 1 102 ? -2.873 6.462 9.664 1.00 87.19 102 HIS A CA 1
ATOM 811 C C . HIS A 1 102 ? -4.226 5.914 9.200 1.00 87.19 102 HIS A C 1
ATOM 813 O O . HIS A 1 102 ? -5.254 6.214 9.807 1.00 87.19 102 HIS A O 1
ATOM 819 N N . ALA A 1 103 ? -4.228 5.042 8.186 1.00 87.00 103 ALA A N 1
ATOM 820 C CA . ALA A 1 103 ? -5.443 4.363 7.757 1.00 87.00 103 ALA A CA 1
ATOM 821 C C . ALA A 1 103 ? -6.025 3.518 8.897 1.00 87.00 103 ALA A C 1
ATOM 823 O O . ALA A 1 103 ? -7.225 3.574 9.147 1.00 87.00 103 ALA A O 1
ATOM 824 N N . LEU A 1 104 ? -5.205 2.762 9.628 1.00 82.94 104 LEU A N 1
ATOM 825 C CA . LEU A 1 104 ? -5.653 1.936 10.747 1.00 82.94 104 LEU A CA 1
ATOM 826 C C . LEU A 1 104 ? -6.387 2.758 11.809 1.00 82.94 104 LEU A C 1
ATOM 828 O O . LEU A 1 104 ? -7.440 2.328 12.273 1.00 82.94 104 LEU A O 1
ATOM 832 N N . ALA A 1 105 ? -5.885 3.949 12.143 1.00 80.19 105 ALA A N 1
ATOM 833 C CA . ALA A 1 105 ? -6.542 4.859 13.076 1.00 80.19 105 ALA A CA 1
ATOM 834 C C . ALA A 1 105 ? -7.948 5.265 12.599 1.00 80.19 105 ALA A C 1
ATOM 836 O O . ALA A 1 105 ? -8.881 5.281 13.401 1.00 80.19 105 ALA A O 1
ATOM 837 N N . GLU A 1 106 ? -8.139 5.516 11.299 1.00 78.38 106 GLU A N 1
ATOM 838 C CA . GLU A 1 106 ? -9.467 5.792 10.731 1.00 78.38 106 GLU A CA 1
ATOM 839 C C . GLU A 1 106 ? -10.418 4.589 10.858 1.00 78.38 106 GLU A C 1
ATOM 841 O O . GLU A 1 106 ? -11.606 4.755 11.141 1.00 78.38 106 GLU A O 1
ATOM 846 N N . HIS A 1 107 ? -9.904 3.366 10.686 1.00 73.50 107 HIS A N 1
ATOM 847 C CA . HIS A 1 107 ? -10.693 2.133 10.797 1.00 73.50 107 HIS A CA 1
ATOM 848 C C . HIS A 1 107 ? -11.024 1.780 12.253 1.00 73.50 107 HIS A C 1
ATOM 850 O O . HIS A 1 107 ? -12.149 1.376 12.548 1.00 73.50 107 HIS A O 1
ATOM 856 N N . ALA A 1 108 ? -10.071 1.956 13.169 1.00 69.38 108 ALA A N 1
ATOM 857 C CA . ALA A 1 108 ? -10.246 1.727 14.600 1.00 69.38 108 ALA A CA 1
ATOM 858 C C . ALA A 1 108 ? -11.188 2.762 15.237 1.00 69.38 108 ALA A C 1
ATOM 860 O O . ALA A 1 108 ? -11.930 2.435 16.156 1.00 69.38 108 ALA A O 1
ATOM 861 N N . LEU A 1 109 ? -11.250 3.993 14.715 1.00 58.00 109 LEU A N 1
ATOM 862 C CA . LEU A 1 109 ? -12.269 4.958 15.142 1.00 58.00 109 LEU A CA 1
ATOM 863 C C . LEU A 1 109 ? -13.695 4.464 14.824 1.00 58.00 109 LEU A C 1
ATOM 865 O O . LEU A 1 109 ? -14.638 4.783 15.546 1.00 58.00 109 LEU A O 1
ATOM 869 N N . ALA A 1 110 ? -13.855 3.675 13.755 1.00 57.12 110 ALA A N 1
ATOM 870 C CA . ALA A 1 110 ? -15.128 3.067 13.369 1.00 57.12 110 ALA A CA 1
ATOM 871 C C . ALA A 1 110 ? -15.419 1.740 14.098 1.00 57.12 110 ALA A C 1
ATOM 873 O O . ALA A 1 110 ? -16.584 1.384 14.275 1.00 57.12 110 ALA A O 1
ATOM 874 N N . ALA A 1 111 ? -14.384 1.015 14.525 1.00 59.12 111 ALA A N 1
ATOM 875 C CA . ALA A 1 111 ? -14.485 -0.246 15.249 1.00 59.12 111 ALA A CA 1
ATOM 876 C C . ALA A 1 111 ? -13.948 -0.058 16.672 1.00 59.12 111 ALA A C 1
ATOM 878 O O . ALA A 1 111 ? -12.742 -0.111 16.883 1.00 59.12 111 ALA A O 1
ATOM 879 N N . SER A 1 112 ? -14.841 0.160 17.642 1.00 55.81 112 SER A N 1
ATOM 880 C CA . SER A 1 112 ? -14.534 0.328 19.070 1.00 55.81 112 SER A CA 1
ATOM 881 C C . SER A 1 112 ? -13.715 -0.846 19.628 1.00 55.81 112 SER A C 1
ATOM 883 O O . SER A 1 112 ? -14.281 -1.798 20.171 1.00 55.81 112 SER A O 1
ATOM 885 N N . THR A 1 113 ? -12.396 -0.800 19.468 1.00 55.19 113 THR A N 1
ATOM 886 C CA . THR A 1 113 ? -11.499 -1.899 19.829 1.00 55.19 113 THR A CA 1
ATOM 887 C C . THR A 1 113 ? -10.587 -1.415 20.948 1.00 55.19 113 THR A C 1
ATOM 889 O O . THR A 1 113 ? -9.857 -0.436 20.807 1.00 55.19 113 THR A O 1
ATOM 892 N N . ASP A 1 114 ? -10.745 -2.048 22.108 1.00 51.84 114 ASP A N 1
ATOM 893 C CA . ASP A 1 114 ? -9.999 -1.802 23.336 1.00 51.84 114 ASP A CA 1
ATOM 894 C C . ASP A 1 114 ? -8.900 -2.866 23.432 1.00 51.84 114 ASP A C 1
ATOM 896 O O . ASP A 1 114 ? -9.199 -4.060 23.465 1.00 51.84 114 ASP A O 1
ATOM 900 N N . GLY A 1 115 ? -7.632 -2.456 23.436 1.00 56.16 115 GLY A N 1
ATOM 901 C CA . GLY A 1 115 ? -6.503 -3.380 23.551 1.00 56.16 115 GLY A CA 1
ATOM 902 C C . GLY A 1 115 ? -5.314 -3.014 22.671 1.00 56.16 115 GLY A C 1
ATOM 903 O O . GLY A 1 115 ? -5.427 -2.263 21.709 1.00 56.16 115 GLY A O 1
ATOM 904 N N . ARG A 1 116 ? -4.131 -3.512 23.042 1.00 59.94 116 ARG A N 1
ATOM 905 C CA . ARG A 1 116 ? -2.888 -3.356 22.274 1.00 59.94 116 ARG A CA 1
ATOM 906 C C . ARG A 1 116 ? -2.958 -4.232 21.028 1.00 59.94 116 ARG A C 1
ATOM 908 O O . ARG A 1 116 ? -2.329 -5.282 20.974 1.00 59.94 116 ARG A O 1
ATOM 915 N N . ASP A 1 117 ? -3.739 -3.808 20.049 1.00 75.50 117 ASP A N 1
ATOM 916 C CA . ASP A 1 117 ? -3.905 -4.591 18.840 1.00 75.50 117 ASP A CA 1
ATOM 917 C C . ASP A 1 117 ? -2.596 -4.620 18.061 1.00 75.50 117 ASP A C 1
ATOM 919 O O . ASP A 1 117 ? -1.920 -3.608 17.853 1.00 75.50 117 ASP A O 1
ATOM 923 N N . ALA A 1 118 ? -2.211 -5.818 17.648 1.00 86.06 118 ALA A N 1
ATOM 924 C CA . ALA A 1 118 ? -1.226 -5.942 16.605 1.00 86.06 118 ALA A CA 1
ATOM 925 C C . ALA A 1 118 ? -1.920 -5.855 15.250 1.00 86.06 118 ALA A C 1
ATOM 927 O O . ALA A 1 118 ? -3.132 -6.027 15.126 1.00 86.06 118 ALA A O 1
ATOM 928 N N . TRP A 1 119 ? -1.145 -5.620 14.211 1.00 88.50 119 TRP A N 1
ATOM 929 C CA . TRP A 1 119 ? -1.631 -5.548 12.851 1.00 88.50 119 TRP A CA 1
ATOM 930 C C . TRP A 1 119 ? -0.583 -6.120 11.904 1.00 88.50 119 TRP A C 1
ATOM 932 O O . TRP A 1 119 ? 0.561 -6.377 12.279 1.00 88.50 119 TRP A O 1
ATOM 942 N N . GLN A 1 120 ? -1.005 -6.408 10.685 1.00 91.88 120 GLN A N 1
ATOM 943 C CA . GLN A 1 120 ? -0.123 -6.868 9.624 1.00 91.88 120 GLN A CA 1
ATOM 944 C C . GLN A 1 120 ? -0.385 -6.077 8.364 1.00 91.88 120 GLN A C 1
ATOM 946 O O . GLN A 1 120 ? -1.518 -5.670 8.093 1.00 91.88 120 GLN A O 1
ATOM 951 N N . LEU A 1 121 ? 0.680 -5.914 7.597 1.00 93.75 121 LEU A N 1
ATOM 952 C CA . LEU A 1 121 ? 0.703 -5.243 6.319 1.00 93.75 121 LEU A CA 1
ATOM 953 C C . LEU A 1 121 ? 1.041 -6.261 5.237 1.00 93.75 121 LEU A C 1
ATOM 955 O O . LEU A 1 121 ? 1.929 -7.090 5.418 1.00 93.75 121 LEU A O 1
ATOM 959 N N . ARG A 1 122 ? 0.376 -6.172 4.089 1.00 95.00 122 ARG A N 1
ATOM 960 C CA . ARG A 1 122 ? 0.798 -6.891 2.892 1.00 95.00 122 ARG A CA 1
ATOM 961 C C . ARG A 1 122 ? 0.719 -6.023 1.653 1.00 95.00 122 ARG A C 1
ATOM 963 O O . ARG A 1 122 ? -0.188 -5.201 1.507 1.00 95.00 122 ARG A O 1
ATOM 970 N N . LEU A 1 123 ? 1.654 -6.268 0.749 1.00 94.88 123 LEU A N 1
ATOM 971 C CA . LEU A 1 123 ? 1.671 -5.729 -0.597 1.00 94.88 123 LEU A CA 1
ATOM 972 C C . LEU A 1 123 ? 1.298 -6.841 -1.567 1.00 94.88 123 LEU A C 1
ATOM 974 O O . LEU A 1 123 ? 1.940 -7.896 -1.584 1.00 94.88 123 LEU A O 1
ATOM 978 N N . ILE A 1 124 ? 0.276 -6.594 -2.378 1.00 94.12 124 ILE A N 1
ATOM 979 C CA . ILE A 1 124 ? -0.141 -7.520 -3.423 1.00 94.12 124 ILE A CA 1
ATOM 980 C C . ILE A 1 124 ? -0.064 -6.857 -4.792 1.00 94.12 124 ILE A C 1
ATOM 982 O O . ILE A 1 124 ? -0.351 -5.669 -4.940 1.00 94.12 124 ILE A O 1
ATOM 986 N N . VAL A 1 125 ? 0.282 -7.650 -5.794 1.00 91.38 125 VAL A N 1
ATOM 987 C CA . VAL A 1 125 ? 0.173 -7.287 -7.205 1.00 91.38 125 VAL A CA 1
ATOM 988 C C . VAL A 1 125 ? -0.787 -8.271 -7.843 1.00 91.38 125 VAL A C 1
ATOM 990 O O . VAL A 1 125 ? -0.731 -9.466 -7.558 1.00 91.38 125 VAL A O 1
ATOM 993 N N . THR A 1 126 ? -1.706 -7.759 -8.650 1.00 87.94 126 THR A N 1
ATOM 994 C CA . THR A 1 126 ? -2.643 -8.598 -9.399 1.00 87.94 126 THR A CA 1
ATOM 995 C C . THR A 1 126 ? -2.146 -8.661 -10.829 1.00 87.94 126 THR A C 1
ATOM 997 O O . THR A 1 126 ? -1.898 -7.613 -11.423 1.00 87.94 126 THR A O 1
ATOM 1000 N N . ASP A 1 127 ? -1.949 -9.869 -11.345 1.00 82.62 127 ASP A N 1
ATOM 1001 C CA . ASP A 1 127 ? -1.636 -10.054 -12.758 1.00 82.62 127 ASP A CA 1
ATOM 1002 C C . ASP A 1 127 ? -2.865 -9.685 -13.602 1.00 82.62 127 ASP A C 1
ATOM 1004 O O . ASP A 1 127 ? -3.985 -10.075 -13.261 1.00 82.62 127 ASP A O 1
ATOM 1008 N N . ASP A 1 128 ? -2.662 -8.898 -14.656 1.00 76.88 128 ASP A N 1
ATOM 1009 C CA . ASP A 1 128 ? -3.742 -8.428 -15.529 1.00 76.88 128 ASP A CA 1
ATOM 1010 C C . ASP A 1 128 ? -4.242 -9.548 -16.458 1.00 76.88 128 ASP A C 1
ATOM 1012 O O . ASP A 1 128 ? -5.422 -9.577 -16.806 1.00 76.88 128 ASP A O 1
ATOM 1016 N N . ASP A 1 129 ? -3.379 -10.519 -16.786 1.00 77.31 129 ASP A N 1
ATOM 1017 C CA . ASP A 1 129 ? -3.699 -11.595 -17.729 1.00 77.31 129 ASP A CA 1
ATOM 1018 C C . ASP A 1 129 ? -4.562 -12.692 -17.079 1.00 77.31 129 ASP A C 1
ATOM 1020 O O . ASP A 1 129 ? -5.576 -13.118 -17.637 1.00 77.31 129 ASP A O 1
ATOM 1024 N N . ASP A 1 130 ? -4.190 -13.121 -15.869 1.00 78.81 130 ASP A N 1
ATOM 1025 C CA . ASP A 1 130 ? -4.809 -14.274 -15.196 1.00 78.81 130 ASP A CA 1
ATOM 1026 C C . ASP A 1 130 ? -5.592 -13.901 -13.921 1.00 78.81 130 ASP A C 1
ATOM 1028 O O . ASP A 1 130 ? -6.225 -14.757 -13.294 1.00 78.81 130 ASP A O 1
ATOM 1032 N N . GLY A 1 131 ? -5.539 -12.635 -13.485 1.00 80.06 131 GLY A N 1
ATOM 1033 C CA . GLY A 1 131 ? -6.151 -12.179 -12.230 1.00 80.06 131 GLY A CA 1
ATOM 1034 C C . GLY A 1 131 ? -5.508 -12.779 -10.973 1.00 80.06 131 GLY A C 1
ATOM 1035 O O . GLY A 1 131 ? -6.073 -12.693 -9.877 1.00 80.06 131 GLY A O 1
ATOM 1036 N N . VAL A 1 132 ? -4.346 -13.424 -11.113 1.00 85.69 132 VAL A N 1
ATOM 1037 C CA . VAL A 1 132 ? -3.643 -14.081 -10.009 1.00 85.69 132 VAL A CA 1
ATOM 1038 C C . VAL A 1 132 ? -3.090 -13.022 -9.064 1.00 85.69 132 VAL A C 1
ATOM 1040 O O . VAL A 1 132 ? -2.420 -12.072 -9.467 1.00 85.69 132 VAL A O 1
ATOM 1043 N N . ILE A 1 133 ? -3.373 -13.196 -7.774 1.00 88.38 133 ILE A N 1
ATOM 1044 C CA . ILE A 1 133 ? -2.876 -12.312 -6.723 1.00 88.38 133 ILE A CA 1
ATOM 1045 C C . ILE A 1 133 ? -1.526 -12.836 -6.243 1.00 88.38 133 ILE A C 1
ATOM 1047 O O . ILE A 1 133 ? -1.440 -13.897 -5.622 1.00 88.38 133 ILE A O 1
ATOM 1051 N N . HIS A 1 134 ? -0.483 -12.048 -6.467 1.00 90.69 134 HIS A N 1
ATOM 1052 C CA . HIS A 1 134 ? 0.857 -12.300 -5.966 1.00 90.69 134 HIS A CA 1
ATOM 1053 C C . HIS A 1 134 ? 1.098 -11.480 -4.702 1.00 90.69 134 HIS A C 1
ATOM 1055 O O . HIS A 1 134 ? 1.036 -10.251 -4.726 1.00 90.69 134 HIS A O 1
ATOM 1061 N N . VAL A 1 135 ? 1.389 -12.156 -3.588 1.00 92.31 135 VAL A N 1
ATOM 1062 C CA . VAL A 1 135 ? 1.864 -11.491 -2.369 1.00 92.31 135 VAL A CA 1
ATOM 1063 C C . VAL A 1 135 ? 3.352 -11.214 -2.544 1.00 92.31 135 VAL A C 1
ATOM 1065 O O . VAL A 1 135 ? 4.155 -12.141 -2.597 1.00 92.31 135 VAL A O 1
ATOM 1068 N N . VAL A 1 136 ? 3.702 -9.936 -2.673 1.00 92.69 136 VAL A N 1
ATOM 1069 C CA . VAL A 1 136 ? 5.085 -9.485 -2.897 1.00 92.69 136 VAL A CA 1
ATOM 1070 C C . VAL A 1 136 ? 5.795 -9.245 -1.569 1.00 92.69 136 VAL A C 1
ATOM 1072 O O . VAL A 1 136 ? 6.991 -9.484 -1.441 1.00 92.69 136 VAL A O 1
ATOM 1075 N N . TYR A 1 137 ? 5.041 -8.792 -0.570 1.00 93.44 137 TYR A N 1
ATOM 1076 C CA . TYR A 1 137 ? 5.529 -8.546 0.776 1.00 93.44 137 TYR A CA 1
ATOM 1077 C C . TYR A 1 137 ? 4.421 -8.838 1.783 1.00 93.44 137 TYR A C 1
ATOM 1079 O O . TYR A 1 137 ? 3.272 -8.446 1.571 1.00 93.44 137 TYR A O 1
ATOM 1087 N N . GLU A 1 138 ? 4.768 -9.476 2.893 1.00 94.44 138 GLU A N 1
ATOM 1088 C CA . GLU A 1 138 ? 3.908 -9.608 4.065 1.00 94.44 138 GLU A CA 1
ATOM 1089 C C . GLU A 1 138 ? 4.763 -9.352 5.302 1.00 94.44 138 GLU A C 1
ATOM 1091 O O . GLU A 1 138 ? 5.812 -9.969 5.476 1.00 94.44 138 GLU A O 1
ATOM 1096 N N . SER A 1 139 ? 4.335 -8.406 6.134 1.00 91.25 139 SER A N 1
ATOM 1097 C CA . SER A 1 139 ? 5.037 -8.090 7.366 1.00 91.25 139 SER A CA 1
ATOM 1098 C C . SER A 1 139 ? 4.786 -9.165 8.420 1.00 91.25 139 SER A C 1
ATOM 1100 O O . SER A 1 139 ? 3.700 -9.755 8.518 1.00 91.25 139 SER A O 1
ATOM 1102 N N . ASP A 1 140 ? 5.747 -9.302 9.326 1.00 88.81 140 ASP A N 1
ATOM 1103 C CA . ASP A 1 140 ? 5.481 -9.900 10.627 1.00 88.81 140 ASP A CA 1
ATOM 1104 C C . ASP A 1 140 ? 4.430 -9.087 11.407 1.00 88.81 140 ASP A C 1
ATOM 1106 O O . ASP A 1 140 ? 3.936 -8.039 10.972 1.00 88.81 140 ASP A O 1
ATOM 1110 N N . ARG A 1 141 ? 4.052 -9.598 12.580 1.00 84.44 141 ARG A N 1
ATOM 1111 C CA . ARG A 1 141 ? 3.116 -8.943 13.497 1.00 84.44 141 ARG A CA 1
ATOM 1112 C C . ARG A 1 141 ? 3.692 -7.593 13.952 1.00 84.44 141 ARG A C 1
ATOM 1114 O O . ARG A 1 141 ? 4.623 -7.553 14.753 1.00 84.44 141 ARG A O 1
ATOM 1121 N N . LEU A 1 142 ? 3.112 -6.501 13.462 1.00 84.69 142 LEU A N 1
ATOM 1122 C CA . LEU A 1 142 ? 3.440 -5.131 13.848 1.00 84.69 142 LEU A CA 1
ATOM 1123 C C . LEU A 1 142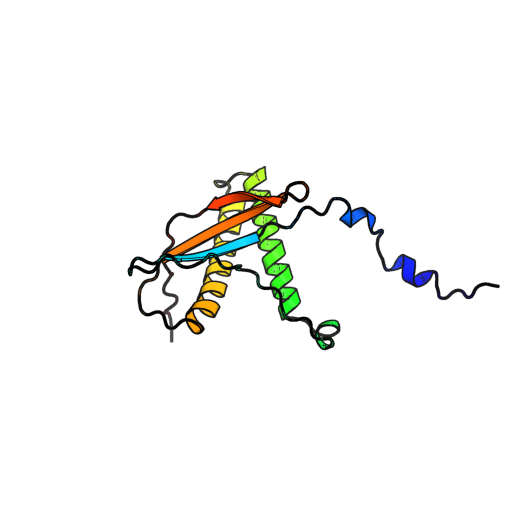 ? 2.598 -4.734 15.058 1.00 84.69 142 LEU A C 1
ATOM 1125 O O . LEU A 1 142 ? 1.420 -5.070 15.149 1.00 84.69 142 LEU A O 1
ATOM 1129 N N . LEU A 1 143 ? 3.192 -4.031 16.014 1.00 82.88 143 LEU A N 1
ATOM 1130 C CA . LEU A 1 143 ? 2.451 -3.501 17.155 1.00 82.88 143 LEU A CA 1
ATOM 1131 C C . LEU A 1 143 ? 1.853 -2.152 16.765 1.00 82.88 143 LEU A C 1
ATOM 1133 O O . LEU A 1 143 ? 2.518 -1.366 16.091 1.00 82.88 143 LEU A O 1
ATOM 1137 N N . CYS A 1 144 ? 0.627 -1.854 17.204 1.00 71.69 144 CYS A N 1
ATOM 1138 C CA . CYS A 1 144 ? 0.149 -0.478 17.139 1.00 71.69 144 CYS A CA 1
ATOM 1139 C C . CYS A 1 144 ? 1.115 0.395 17.940 1.00 71.69 144 CYS A C 1
ATOM 1141 O O . CYS A 1 144 ? 1.244 0.247 19.162 1.00 71.69 144 CYS A O 1
ATOM 1143 N N . THR A 1 145 ? 1.815 1.297 17.256 1.00 67.62 145 THR A N 1
ATOM 1144 C CA . THR A 1 145 ? 2.554 2.343 17.941 1.00 67.62 145 THR A CA 1
ATOM 1145 C C . THR A 1 145 ? 1.498 3.202 18.629 1.00 67.62 145 THR A C 1
ATOM 1147 O O . THR A 1 145 ? 0.625 3.798 18.002 1.00 67.62 145 THR A O 1
ATOM 1150 N N . ASN A 1 146 ? 1.477 3.175 19.964 1.00 53.28 146 ASN A N 1
ATOM 1151 C CA . ASN A 1 146 ? 0.630 4.078 20.730 1.00 53.28 146 ASN A CA 1
ATOM 1152 C C . ASN A 1 146 ? 1.148 5.489 20.449 1.00 53.28 146 ASN A C 1
ATOM 1154 O O . ASN A 1 146 ? 1.974 6.007 21.197 1.00 53.28 146 ASN A O 1
ATOM 1158 N N . VAL A 1 147 ? 0.633 6.148 19.413 1.00 48.12 147 VAL A N 1
ATOM 1159 C CA . VAL A 1 147 ? 0.703 7.605 19.294 1.00 48.12 147 VAL A CA 1
ATOM 1160 C C . VAL A 1 147 ? -0.317 8.187 20.283 1.00 48.12 147 VAL A C 1
ATOM 1162 O O . VAL A 1 147 ? -1.249 8.903 19.945 1.00 48.12 147 VAL A O 1
ATOM 1165 N N . ARG A 1 148 ? -0.173 7.812 21.560 1.00 44.97 148 ARG A N 1
ATOM 1166 C CA . ARG A 1 148 ? -0.676 8.568 22.701 1.00 44.97 148 ARG A CA 1
ATOM 1167 C C . ARG A 1 148 ? 0.501 9.376 23.220 1.00 44.97 148 ARG A C 1
ATOM 1169 O O . ARG A 1 148 ? 1.206 8.969 24.137 1.00 44.97 148 ARG A O 1
ATOM 1176 N N . GLY A 1 149 ? 0.710 10.520 22.595 1.00 38.34 149 GLY A N 1
ATOM 1177 C CA . GLY A 1 149 ? 1.625 11.563 23.032 1.00 38.34 149 GLY A CA 1
ATOM 1178 C C . GLY A 1 149 ? 1.418 12.752 22.102 1.00 38.34 149 GLY A C 1
ATOM 1179 O O . GLY A 1 149 ? 1.434 12.569 20.895 1.00 38.34 149 GLY A O 1
ATOM 1180 N N . THR A 1 150 ? 1.138 13.964 22.554 1.00 35.00 150 THR A N 1
ATOM 1181 C CA . THR A 1 150 ? 1.230 14.564 23.888 1.00 35.00 150 THR A CA 1
ATOM 1182 C C . THR A 1 150 ? 0.472 15.892 23.829 1.00 35.00 150 THR A C 1
ATOM 1184 O O . THR A 1 150 ? 0.626 16.582 22.830 1.00 35.00 150 THR A O 1
ATOM 1187 N N . SER A 1 151 ? -0.266 16.203 24.904 1.00 36.00 151 SER A N 1
ATOM 1188 C CA . SER A 1 151 ? -0.721 17.525 25.388 1.00 36.00 151 SER A CA 1
ATOM 1189 C C . SER A 1 151 ? -1.229 18.592 24.417 1.00 36.00 151 SER A C 1
ATOM 1191 O O . SER A 1 151 ? -0.441 19.099 23.596 1.00 36.00 151 SER A O 1
#

Foldseek 3Di:
DDDPPPPVVVVVDDDPVVCVPVFPAKWKWKWKDDPVGDTGDIDTLQDDDDDDPCCVPPPPPVVVSVVLSVLLRQLLCCCVPVNCPDPSNVVSVVVNVVSSLVSVVVVCVVPVDDDFIWMKMWIWGQGPPPRDIDTSDIDDTHTNPPPPDDD

Organism: NCBI:txid2732249

Solvent-accessible surface area (backbone atoms only — not comparable to full-atom values): 9120 Å² total; per-residue (Å²): 133,87,74,83,74,72,62,60,62,60,73,72,50,77,66,70,74,73,58,78,73,63,62,52,70,65,45,50,31,34,28,48,38,44,88,87,70,64,70,48,70,79,40,63,53,77,67,88,75,85,90,50,83,66,48,78,82,60,43,71,68,57,53,49,50,49,52,54,48,53,50,48,44,49,32,51,50,31,36,73,75,64,28,68,88,30,70,68,24,45,52,37,47,50,54,52,48,52,52,43,51,55,39,46,52,62,52,43,72,73,43,92,74,87,72,90,37,27,30,36,44,34,37,34,36,42,43,74,89,77,64,48,76,42,77,78,42,71,55,67,86,38,70,62,76,77,83,80,73,78,136